Protein AF-A0AAW9H0H1-F1 (afdb_monomer_lite)

Radius of gyration: 16.07 Å; chains: 1; bounding box: 49×28×49 Å

pLDDT: mean 95.08, std 6.61, range [63.38, 98.81]

Sequence (105 aa):
MKYAHTHSTKADSTASGTDSSAMGPAASAYGDSAVALGNGAVAGDANDPAVANAVALGKAATASGDNSLALGAGAAAAQAGAVALGSGSSTAAAVATTGGTLNGS

Foldseek 3Di:
DVPDDEDDPAADEAQCADCEEAEYHCFYAQEHPEYTYEHNGAFEDVVDNQAHCGYADYANFYGHARVEYAHAHCFENNHHVYYQHYHVGYDDDDDDDPDDDDPND

Structure (mmCIF, N/CA/C/O backbone):
data_AF-A0AAW9H0H1-F1
#
_entry.id   AF-A0AAW9H0H1-F1
#
loop_
_atom_site.group_PDB
_atom_site.id
_atom_site.type_symbol
_atom_site.label_atom_id
_atom_site.label_alt_id
_atom_site.label_comp_id
_atom_site.label_asym_id
_atom_site.label_entity_id
_atom_site.label_seq_id
_atom_site.pdbx_PDB_ins_code
_atom_site.Cartn_x
_atom_site.Cartn_y
_atom_site.Cartn_z
_atom_site.occupancy
_atom_site.B_iso_or_equiv
_atom_site.auth_seq_id
_atom_site.auth_comp_id
_atom_site.auth_asym_id
_atom_site.auth_atom_id
_atom_site.pdbx_PDB_model_num
ATOM 1 N N . MET A 1 1 ? 14.826 9.686 -18.731 1.00 74.31 1 MET A N 1
ATOM 2 C CA . MET A 1 1 ? 13.757 10.309 -17.915 1.00 74.31 1 MET A CA 1
ATOM 3 C C . MET A 1 1 ? 14.356 11.469 -17.127 1.00 74.31 1 MET A C 1
ATOM 5 O O . MET A 1 1 ? 15.508 11.330 -16.758 1.00 74.31 1 MET A O 1
ATOM 9 N N . LYS A 1 2 ? 13.656 12.596 -16.919 1.00 91.81 2 LYS A N 1
ATOM 10 C CA . LYS A 1 2 ? 14.138 13.737 -16.094 1.00 91.81 2 LYS A CA 1
ATOM 11 C C . LYS A 1 2 ? 13.460 13.813 -14.717 1.00 91.81 2 LYS A C 1
ATOM 13 O O . LYS A 1 2 ? 14.019 14.379 -13.787 1.00 91.81 2 LYS A O 1
ATOM 18 N N . TYR A 1 3 ? 12.245 13.275 -14.612 1.00 91.12 3 TYR A N 1
ATOM 19 C CA . TYR A 1 3 ? 11.359 13.485 -13.460 1.00 91.12 3 TYR A CA 1
ATOM 20 C C . TYR A 1 3 ? 11.002 12.198 -12.703 1.00 91.12 3 TYR A C 1
ATOM 22 O O . TYR A 1 3 ? 10.443 12.274 -11.618 1.00 91.12 3 TYR A O 1
ATOM 30 N N . ALA A 1 4 ? 11.343 11.027 -13.245 1.00 91.19 4 ALA A N 1
ATOM 31 C CA . ALA A 1 4 ? 11.106 9.732 -12.614 1.00 91.19 4 ALA A CA 1
ATOM 32 C C . ALA A 1 4 ? 12.357 8.866 -12.774 1.00 91.19 4 ALA A C 1
ATOM 34 O O . ALA A 1 4 ? 12.737 8.506 -13.891 1.00 91.19 4 ALA A O 1
ATOM 35 N N . HIS A 1 5 ? 13.012 8.578 -11.653 1.00 91.44 5 HIS A N 1
ATOM 36 C CA . HIS A 1 5 ? 14.204 7.747 -11.586 1.00 91.44 5 HIS A CA 1
ATOM 37 C C . HIS A 1 5 ? 14.042 6.736 -10.456 1.00 91.44 5 HIS A C 1
ATOM 39 O O . HIS A 1 5 ? 13.781 7.108 -9.315 1.00 91.44 5 HIS A O 1
ATOM 45 N N . THR A 1 6 ? 14.262 5.466 -10.765 1.00 90.38 6 THR A N 1
ATOM 46 C CA . THR A 1 6 ? 14.416 4.390 -9.786 1.00 90.38 6 THR A CA 1
ATOM 47 C C . THR A 1 6 ? 15.786 3.768 -10.008 1.00 90.38 6 THR A C 1
ATOM 49 O O . THR A 1 6 ? 16.080 3.294 -11.102 1.00 90.38 6 THR A O 1
ATOM 52 N N . HIS A 1 7 ? 16.650 3.803 -8.994 1.00 92.06 7 HIS A N 1
ATOM 53 C CA . HIS A 1 7 ? 17.997 3.243 -9.079 1.00 92.06 7 HIS A CA 1
ATOM 54 C C . HIS A 1 7 ? 18.106 2.013 -8.179 1.00 92.06 7 HIS A C 1
ATOM 56 O O . HIS A 1 7 ? 18.048 2.124 -6.953 1.00 92.06 7 HIS A O 1
ATOM 62 N N . SER A 1 8 ? 18.238 0.831 -8.778 1.00 94.25 8 SER A N 1
ATOM 63 C CA . SER A 1 8 ? 18.481 -0.405 -8.041 1.00 94.25 8 SER A CA 1
ATOM 64 C C . SER A 1 8 ? 19.072 -1.493 -8.928 1.00 94.25 8 SER A C 1
ATOM 66 O O . SER A 1 8 ? 18.954 -1.444 -10.147 1.00 94.25 8 SER A O 1
ATOM 68 N N . THR A 1 9 ? 19.671 -2.488 -8.283 1.00 94.94 9 THR A N 1
ATOM 69 C CA . THR A 1 9 ? 20.153 -3.743 -8.877 1.00 94.94 9 THR A CA 1
ATOM 70 C C . THR A 1 9 ? 19.438 -4.971 -8.298 1.00 94.94 9 THR A C 1
ATOM 72 O O . THR A 1 9 ? 19.813 -6.102 -8.594 1.00 94.94 9 THR A O 1
ATOM 75 N N . LYS A 1 10 ? 18.447 -4.762 -7.417 1.00 95.88 10 LYS A N 1
ATOM 76 C CA . LYS A 1 10 ? 17.632 -5.826 -6.807 1.00 95.88 10 LYS A CA 1
ATOM 77 C C . LYS A 1 10 ? 16.538 -6.298 -7.779 1.00 95.88 10 LYS A C 1
ATOM 79 O O . LYS A 1 10 ? 16.433 -5.784 -8.887 1.00 95.88 10 LYS A O 1
ATOM 84 N N . 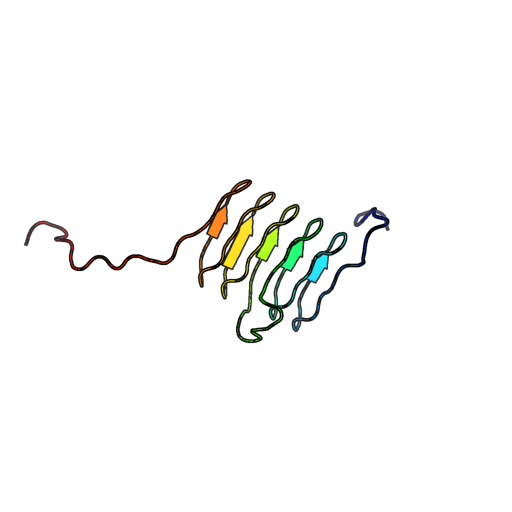ALA A 1 11 ? 15.723 -7.260 -7.336 1.00 96.31 11 ALA A N 1
ATOM 85 C CA . ALA A 1 11 ? 14.542 -7.718 -8.067 1.00 96.31 11 ALA A CA 1
ATOM 86 C C . ALA A 1 11 ? 13.625 -6.554 -8.485 1.00 96.31 11 ALA A C 1
ATOM 88 O O . ALA A 1 11 ? 13.553 -5.530 -7.792 1.00 96.31 11 ALA A O 1
ATOM 89 N N . ASP A 1 12 ? 12.938 -6.741 -9.610 1.00 96.75 12 ASP A N 1
ATOM 90 C CA . ASP A 1 12 ? 12.023 -5.755 -10.185 1.00 96.75 12 ASP A CA 1
ATOM 91 C C . ASP A 1 12 ? 10.772 -5.549 -9.312 1.00 96.75 12 ASP A C 1
ATOM 93 O O . ASP A 1 12 ? 10.531 -6.304 -8.362 1.00 96.75 12 ASP A O 1
ATOM 97 N N . SER A 1 13 ? 9.990 -4.508 -9.595 1.00 97.69 13 SER A N 1
ATOM 98 C CA . SER A 1 13 ? 8.668 -4.347 -8.990 1.00 97.69 13 SER A CA 1
ATOM 99 C C . SER A 1 13 ? 7.624 -5.235 -9.674 1.00 97.69 13 SER A C 1
ATOM 101 O O . SER A 1 13 ? 7.770 -5.639 -10.823 1.00 97.69 13 SER A O 1
ATOM 103 N N . THR A 1 14 ? 6.552 -5.562 -8.953 1.00 98.38 14 THR A N 1
ATOM 104 C CA . THR A 1 14 ? 5.410 -6.332 -9.461 1.00 98.38 14 THR A CA 1
ATOM 105 C C . THR A 1 14 ? 4.125 -5.552 -9.218 1.00 98.38 14 THR A C 1
ATOM 107 O O . THR A 1 14 ? 3.747 -5.330 -8.073 1.00 98.38 14 THR A O 1
ATOM 110 N N . ALA A 1 15 ? 3.447 -5.138 -10.285 1.00 98.25 15 ALA A N 1
ATOM 111 C CA . ALA A 1 15 ? 2.109 -4.548 -10.241 1.00 98.25 15 ALA A CA 1
ATOM 112 C C . ALA A 1 15 ? 1.136 -5.550 -10.878 1.00 98.25 15 ALA A C 1
ATOM 114 O O . ALA A 1 15 ? 1.018 -5.601 -12.100 1.00 98.25 15 ALA A O 1
ATOM 115 N N . SER A 1 16 ? 0.548 -6.426 -10.059 1.00 97.88 16 SER A N 1
ATOM 116 C CA . SER A 1 16 ? -0.297 -7.534 -10.531 1.00 97.88 16 SER A CA 1
ATOM 117 C C . SER A 1 16 ? -1.791 -7.258 -10.385 1.00 97.88 16 SER A C 1
ATOM 119 O O . SER A 1 16 ? -2.576 -7.917 -11.062 1.00 97.88 16 SER A O 1
ATOM 121 N N . GLY A 1 17 ? -2.183 -6.327 -9.512 1.00 97.88 17 GLY A N 1
ATOM 122 C CA . GLY A 1 17 ? -3.576 -5.904 -9.395 1.00 97.88 17 GLY A CA 1
ATOM 123 C C . GLY A 1 17 ? -4.012 -5.062 -10.594 1.00 97.88 17 GLY A C 1
ATOM 124 O O . GLY A 1 17 ? -3.191 -4.376 -11.218 1.00 97.88 17 GLY A O 1
ATOM 125 N N . THR A 1 18 ? -5.303 -5.079 -10.905 1.00 97.94 18 THR A N 1
ATOM 126 C CA . THR A 1 18 ? -5.891 -4.237 -11.956 1.00 97.94 18 THR A CA 1
ATOM 127 C C . THR A 1 18 ? -5.669 -2.767 -11.607 1.00 97.94 18 THR A C 1
ATOM 129 O O . THR A 1 18 ? -5.876 -2.377 -10.462 1.00 97.94 18 THR A O 1
ATOM 132 N N . ASP A 1 19 ? -5.207 -1.950 -12.557 1.00 98.00 19 ASP A N 1
ATOM 133 C CA . ASP A 1 19 ? -4.905 -0.519 -12.349 1.00 98.00 19 ASP A CA 1
ATOM 134 C C . ASP A 1 19 ? -3.922 -0.219 -11.193 1.00 98.00 19 ASP A C 1
ATOM 136 O O . ASP A 1 19 ? -3.878 0.888 -10.652 1.00 98.00 19 ASP A O 1
ATOM 140 N N . SER A 1 20 ? -3.105 -1.202 -10.804 1.00 98.38 20 SER A N 1
ATOM 141 C CA . SER A 1 20 ? -2.145 -1.065 -9.707 1.00 98.38 20 SER A CA 1
ATOM 142 C C . SER A 1 20 ? -0.840 -0.376 -10.130 1.00 98.38 20 SER A C 1
ATOM 144 O O . SER A 1 20 ? -0.493 -0.270 -11.307 1.00 98.38 20 SER A O 1
ATOM 146 N N . SER A 1 21 ? -0.083 0.116 -9.149 1.00 98.50 21 SER A N 1
ATOM 147 C CA . SER A 1 21 ? 1.210 0.774 -9.357 1.00 98.50 21 SER A CA 1
ATOM 148 C C . SER A 1 21 ? 2.252 0.269 -8.365 1.00 98.50 21 SER A C 1
ATOM 150 O O . SER A 1 21 ? 2.087 0.420 -7.157 1.00 98.50 21 SER A O 1
ATOM 152 N N . ALA A 1 22 ? 3.370 -0.262 -8.866 1.00 98.31 22 ALA A N 1
ATOM 153 C CA . ALA A 1 22 ? 4.498 -0.699 -8.046 1.00 98.31 22 ALA A CA 1
ATOM 154 C C . ALA A 1 22 ? 5.800 -0.016 -8.486 1.00 98.31 22 ALA A C 1
ATOM 156 O O . ALA A 1 22 ? 6.273 -0.205 -9.608 1.00 98.31 22 ALA A O 1
ATOM 157 N N . MET A 1 23 ? 6.401 0.771 -7.594 1.00 97.69 23 MET A N 1
ATOM 158 C CA . MET A 1 23 ? 7.602 1.563 -7.860 1.00 97.69 23 MET A CA 1
ATOM 159 C C . MET A 1 23 ? 8.691 1.307 -6.814 1.00 97.69 23 MET A C 1
ATOM 161 O O . MET A 1 23 ? 8.514 1.535 -5.617 1.00 97.69 23 MET A O 1
ATOM 165 N N . GLY A 1 24 ? 9.871 0.912 -7.286 1.00 96.94 24 GLY A N 1
ATOM 166 C CA . GLY A 1 24 ? 11.036 0.624 -6.454 1.00 96.94 24 GLY A CA 1
ATOM 167 C C . GLY A 1 24 ? 11.359 -0.872 -6.384 1.00 96.94 24 GLY A C 1
ATOM 168 O O . GLY A 1 24 ? 10.520 -1.714 -6.680 1.00 96.94 24 GLY A O 1
ATOM 169 N N . PRO A 1 25 ? 12.594 -1.223 -6.001 1.00 97.62 25 PRO A N 1
ATOM 170 C CA . PRO A 1 25 ? 13.060 -2.605 -6.059 1.00 97.62 25 PRO A CA 1
ATOM 171 C C . PRO A 1 25 ? 12.243 -3.533 -5.162 1.00 97.62 25 PRO A C 1
ATOM 173 O O . PRO A 1 25 ? 12.112 -3.250 -3.966 1.00 97.62 25 PRO A O 1
ATOM 176 N N . ALA A 1 26 ? 11.774 -4.653 -5.711 1.00 97.56 26 ALA A N 1
ATOM 177 C CA . ALA A 1 26 ? 10.924 -5.639 -5.044 1.00 97.56 26 ALA A CA 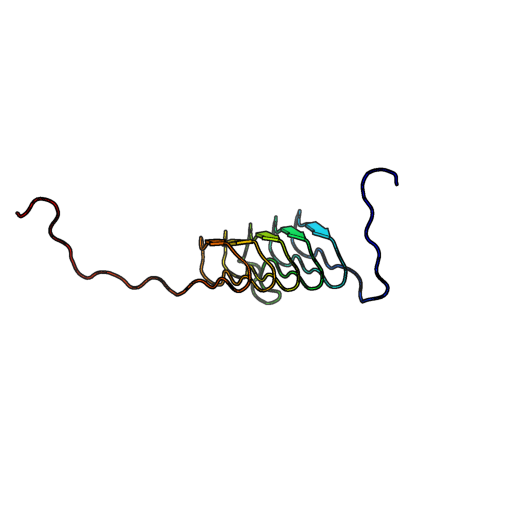1
ATOM 178 C C . ALA A 1 26 ? 9.604 -5.075 -4.473 1.00 97.56 26 ALA A C 1
ATOM 180 O O . ALA A 1 26 ? 9.007 -5.692 -3.592 1.00 97.56 26 ALA A O 1
ATOM 181 N N . ALA A 1 27 ? 9.160 -3.891 -4.913 1.00 98.56 27 ALA A N 1
ATOM 182 C CA . ALA A 1 27 ? 7.840 -3.376 -4.549 1.00 98.56 27 ALA A CA 1
ATOM 183 C C . ALA A 1 27 ? 6.750 -4.256 -5.176 1.00 98.56 27 ALA A C 1
ATOM 185 O O . ALA A 1 27 ? 6.885 -4.652 -6.330 1.00 98.56 27 ALA A O 1
ATOM 186 N N . SER A 1 28 ? 5.679 -4.542 -4.444 1.00 98.69 28 SER A N 1
ATOM 187 C CA . SER A 1 28 ? 4.595 -5.421 -4.882 1.00 98.69 28 SER A CA 1
ATOM 188 C C . SER A 1 28 ? 3.237 -4.766 -4.641 1.00 98.69 28 SER A C 1
ATOM 190 O O . SER A 1 28 ? 2.874 -4.511 -3.497 1.00 98.69 28 SER A O 1
ATOM 192 N N . ALA A 1 29 ? 2.489 -4.497 -5.707 1.00 98.62 29 ALA A N 1
ATOM 193 C CA . ALA A 1 29 ? 1.100 -4.060 -5.657 1.00 98.62 29 ALA A CA 1
ATOM 194 C C . ALA A 1 29 ? 0.213 -5.213 -6.155 1.00 98.62 29 ALA A C 1
ATOM 196 O O . ALA A 1 29 ? 0.104 -5.456 -7.359 1.00 98.62 29 ALA A O 1
ATOM 197 N N . TYR A 1 30 ? -0.337 -5.977 -5.212 1.00 98.44 30 TYR A N 1
ATOM 198 C CA . TYR A 1 30 ? -1.153 -7.164 -5.469 1.00 98.44 30 TYR A CA 1
ATOM 199 C C . TYR A 1 30 ? -2.642 -6.843 -5.583 1.00 98.44 30 TYR A C 1
ATOM 201 O O . TYR A 1 30 ? -3.327 -7.472 -6.381 1.00 98.44 30 TYR A O 1
ATOM 209 N N . GLY A 1 31 ? -3.126 -5.868 -4.812 1.00 97.88 31 GLY A N 1
ATOM 210 C CA . GLY A 1 31 ? -4.537 -5.491 -4.813 1.00 97.88 31 GLY A CA 1
ATOM 211 C C . GLY A 1 31 ? -4.940 -4.653 -6.025 1.00 97.88 31 GLY A C 1
ATOM 212 O O . GLY A 1 31 ? -4.125 -3.905 -6.577 1.00 97.88 31 GLY A O 1
ATOM 213 N N . ASP A 1 32 ? -6.212 -4.725 -6.412 1.00 98.19 32 ASP A N 1
ATOM 214 C CA . ASP A 1 32 ? -6.772 -3.828 -7.426 1.00 98.19 32 ASP A CA 1
ATOM 215 C C . ASP A 1 32 ? -6.659 -2.366 -6.964 1.00 98.19 32 ASP A C 1
ATOM 217 O O . ASP A 1 32 ? -6.892 -2.041 -5.797 1.00 98.19 32 ASP A O 1
ATOM 221 N N . SER A 1 33 ? -6.257 -1.473 -7.872 1.00 98.38 33 SER A N 1
ATOM 222 C CA . SER A 1 33 ? -5.955 -0.058 -7.604 1.00 98.38 33 SER A CA 1
ATOM 223 C C . SER A 1 33 ? -4.921 0.176 -6.486 1.00 98.38 33 SER A C 1
ATOM 225 O O . SER A 1 33 ? -4.834 1.273 -5.931 1.00 98.38 33 SER A O 1
ATOM 227 N N . ALA A 1 34 ? -4.124 -0.838 -6.129 1.00 98.50 34 ALA A N 1
ATOM 228 C CA . ALA A 1 34 ? -3.137 -0.720 -5.064 1.00 98.50 34 ALA A CA 1
ATOM 229 C C . ALA A 1 34 ? -1.904 0.089 -5.492 1.00 98.50 34 ALA A C 1
ATOM 231 O O . ALA A 1 34 ? -1.485 0.077 -6.653 1.00 98.50 34 ALA A O 1
ATOM 232 N N . VAL A 1 35 ? -1.266 0.748 -4.524 1.00 98.81 35 VAL A N 1
ATOM 233 C CA . VAL A 1 35 ? -0.052 1.546 -4.739 1.00 98.81 35 VAL A CA 1
ATOM 234 C C . VAL A 1 35 ? 1.046 1.094 -3.785 1.00 98.81 35 VAL A C 1
ATOM 236 O O . VAL A 1 35 ? 0.953 1.314 -2.582 1.00 98.81 35 VAL A O 1
ATOM 239 N N . ALA A 1 36 ? 2.122 0.520 -4.320 1.00 98.69 36 ALA A N 1
ATOM 240 C CA . ALA A 1 36 ? 3.321 0.154 -3.572 1.00 98.69 36 ALA A CA 1
ATOM 241 C C . ALA A 1 36 ? 4.517 1.002 -4.027 1.00 98.69 36 ALA A C 1
ATOM 243 O O . ALA A 1 36 ? 4.997 0.870 -5.151 1.00 98.69 36 ALA A O 1
ATOM 244 N N . LEU A 1 37 ? 5.037 1.863 -3.152 1.00 98.38 37 LEU A N 1
ATOM 245 C CA . LEU A 1 37 ? 6.184 2.725 -3.446 1.00 98.38 37 LEU A CA 1
ATOM 246 C C . LEU A 1 37 ? 7.266 2.580 -2.366 1.00 98.38 37 LEU A C 1
ATOM 248 O O . LEU A 1 37 ? 7.107 3.020 -1.229 1.00 98.38 37 LEU A O 1
ATOM 252 N N . GLY A 1 38 ? 8.405 1.993 -2.738 1.00 97.94 38 GLY A N 1
ATOM 253 C CA . GLY A 1 38 ? 9.560 1.802 -1.856 1.00 97.94 38 GLY A CA 1
ATOM 254 C C . GLY A 1 38 ? 10.204 0.422 -1.987 1.00 97.94 38 GLY A C 1
ATOM 255 O O . GLY A 1 38 ? 9.609 -0.516 -2.505 1.00 97.94 38 GLY A O 1
ATOM 256 N N . ASN A 1 39 ? 11.446 0.274 -1.507 1.00 98.12 39 ASN A N 1
ATOM 257 C CA . ASN A 1 39 ? 12.129 -1.022 -1.564 1.00 98.12 39 ASN A CA 1
ATOM 258 C C . ASN A 1 39 ? 11.390 -2.065 -0.710 1.00 98.12 39 ASN A C 1
ATOM 260 O O . ASN A 1 39 ? 11.374 -1.941 0.517 1.00 98.12 39 ASN A O 1
ATOM 264 N N . GLY A 1 40 ? 10.826 -3.087 -1.358 1.00 98.19 40 GLY A N 1
ATOM 265 C CA . GLY A 1 40 ? 10.056 -4.142 -0.700 1.00 98.19 40 GLY A CA 1
ATOM 266 C C . GLY A 1 40 ? 8.716 -3.680 -0.122 1.00 98.19 40 GLY A C 1
ATOM 267 O O . GLY A 1 40 ? 8.242 -4.310 0.815 1.00 98.19 40 GLY A O 1
ATOM 268 N N . ALA A 1 41 ? 8.153 -2.558 -0.586 1.00 98.69 41 ALA A N 1
ATOM 269 C CA . ALA A 1 41 ? 6.803 -2.152 -0.190 1.00 98.69 41 ALA A CA 1
ATOM 270 C C . ALA A 1 41 ? 5.772 -3.169 -0.709 1.00 98.69 41 ALA A C 1
ATOM 272 O O . ALA A 1 41 ? 5.909 -3.630 -1.839 1.00 98.69 41 ALA A O 1
ATOM 273 N N . VAL A 1 42 ? 4.752 -3.494 0.081 1.00 98.75 42 VAL A N 1
ATOM 274 C CA . VAL A 1 42 ? 3.693 -4.449 -0.272 1.00 98.75 42 VAL A CA 1
ATOM 275 C C . VAL A 1 42 ? 2.334 -3.794 -0.062 1.00 98.75 42 VAL A C 1
ATOM 277 O O . VAL A 1 42 ? 2.003 -3.412 1.057 1.00 98.75 42 VAL A O 1
ATOM 280 N N . ALA A 1 43 ? 1.555 -3.659 -1.129 1.00 98.69 43 ALA A N 1
ATOM 281 C CA . ALA A 1 43 ? 0.187 -3.158 -1.099 1.00 98.69 43 ALA A CA 1
ATOM 282 C C . ALA A 1 43 ? -0.763 -4.229 -1.652 1.00 98.69 43 ALA A C 1
ATOM 284 O O . ALA A 1 43 ? -0.664 -4.608 -2.818 1.00 98.69 43 ALA A O 1
ATOM 285 N N . GLY A 1 44 ? -1.668 -4.724 -0.818 1.00 98.12 44 GLY A N 1
ATOM 286 C CA . GLY A 1 44 ? -2.517 -5.880 -1.083 1.00 98.12 44 GLY A CA 1
ATOM 287 C C . GLY A 1 44 ? -1.982 -7.177 -0.473 1.00 98.12 44 GLY A C 1
ATOM 288 O O . GLY A 1 44 ? -0.947 -7.192 0.198 1.00 98.12 44 GLY A O 1
ATOM 289 N N . ASP A 1 45 ? -2.682 -8.273 -0.745 1.00 97.12 45 ASP A N 1
ATOM 290 C CA . ASP A 1 45 ? -2.274 -9.637 -0.405 1.00 97.12 45 ASP A CA 1
ATOM 291 C C . ASP A 1 45 ? -2.218 -10.466 -1.694 1.00 97.12 45 ASP A C 1
ATOM 293 O O . ASP A 1 45 ? -3.158 -10.472 -2.483 1.00 97.12 45 ASP A O 1
ATOM 297 N N . ALA A 1 46 ? -1.106 -11.166 -1.929 1.00 95.75 46 ALA A N 1
ATOM 298 C CA . ALA A 1 46 ? -0.923 -11.991 -3.124 1.00 95.75 46 ALA A CA 1
ATOM 299 C C . ALA A 1 46 ? -1.895 -13.183 -3.196 1.00 95.75 46 ALA A C 1
ATOM 301 O O . ALA A 1 46 ? -2.066 -13.771 -4.262 1.00 95.75 46 ALA A O 1
ATOM 302 N N . ASN A 1 47 ? -2.490 -13.563 -2.063 1.00 96.38 47 ASN A N 1
ATOM 303 C CA . ASN A 1 47 ? -3.388 -14.707 -1.946 1.00 96.38 47 ASN A CA 1
ATOM 304 C C . ASN A 1 47 ? -4.857 -14.299 -1.809 1.00 96.38 47 ASN A C 1
ATOM 306 O O . ASN A 1 47 ? -5.720 -15.175 -1.860 1.00 96.38 47 ASN A O 1
ATOM 310 N N . ASP A 1 48 ? -5.142 -13.007 -1.629 1.00 95.81 48 ASP A N 1
ATOM 311 C CA . ASP A 1 48 ? -6.501 -12.502 -1.467 1.00 95.81 48 ASP A CA 1
ATOM 312 C C . ASP A 1 48 ? -6.809 -11.408 -2.505 1.00 95.81 48 ASP A C 1
ATOM 314 O O . ASP A 1 48 ? -6.474 -10.237 -2.299 1.00 95.81 48 ASP A O 1
ATOM 318 N N . PRO A 1 49 ? -7.469 -11.765 -3.623 1.00 90.19 49 PRO A N 1
ATOM 319 C CA . PRO A 1 49 ? -7.849 -10.802 -4.649 1.00 90.19 49 PRO A CA 1
ATOM 320 C C . PRO A 1 49 ? -8.944 -9.830 -4.184 1.00 90.19 49 PRO A C 1
ATOM 322 O O . PRO A 1 49 ? -9.228 -8.873 -4.895 1.00 90.19 49 PRO A O 1
ATOM 325 N N . ALA A 1 50 ? -9.580 -10.058 -3.026 1.00 94.19 50 ALA A N 1
ATOM 326 C CA . ALA A 1 50 ? -10.575 -9.137 -2.484 1.00 94.19 50 ALA A CA 1
ATOM 327 C C . ALA A 1 50 ? -9.946 -7.890 -1.844 1.00 94.19 50 ALA A C 1
ATOM 329 O O . ALA A 1 50 ? -10.656 -6.917 -1.602 1.00 94.19 50 ALA A O 1
ATOM 330 N N . VAL A 1 51 ? -8.637 -7.899 -1.568 1.00 96.88 51 VAL A N 1
ATOM 331 C CA . VAL A 1 51 ? -7.938 -6.734 -1.022 1.00 96.88 51 VAL A CA 1
ATOM 332 C C . VAL A 1 51 ? -7.718 -5.713 -2.134 1.00 96.88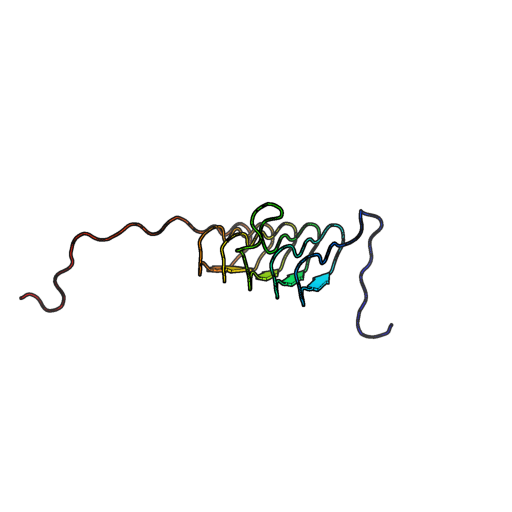 51 VAL A C 1
ATOM 334 O O . VAL A 1 51 ? -6.863 -5.902 -2.998 1.00 96.88 51 VAL A O 1
ATOM 337 N N . ALA A 1 52 ? -8.443 -4.600 -2.088 1.00 97.56 52 ALA A N 1
ATOM 338 C CA . ALA A 1 52 ? -8.325 -3.508 -3.044 1.00 97.56 52 ALA A CA 1
ATOM 339 C C . ALA A 1 52 ? -7.883 -2.208 -2.357 1.00 97.56 52 ALA A C 1
ATOM 341 O O . ALA A 1 52 ? -7.872 -2.081 -1.131 1.00 97.56 52 ALA A O 1
ATOM 342 N N . ASN A 1 53 ? -7.494 -1.213 -3.158 1.00 98.38 53 ASN A N 1
ATOM 343 C CA . ASN A 1 53 ? -7.230 0.166 -2.727 1.00 98.38 53 ASN A CA 1
ATOM 344 C C . ASN A 1 53 ? -6.166 0.313 -1.619 1.00 98.38 53 ASN A C 1
ATOM 346 O O . ASN A 1 53 ? -6.127 1.329 -0.921 1.00 98.38 53 ASN A O 1
ATOM 350 N N . ALA A 1 54 ? -5.310 -0.692 -1.429 1.00 98.62 54 ALA A N 1
ATOM 351 C CA . ALA A 1 54 ? -4.254 -0.655 -0.430 1.00 98.62 54 ALA A CA 1
ATOM 352 C C . ALA A 1 54 ? -3.110 0.264 -0.882 1.00 98.62 54 ALA A C 1
ATOM 354 O O . ALA A 1 54 ? -2.682 0.235 -2.038 1.00 98.62 54 ALA A O 1
ATOM 355 N N . VAL A 1 55 ? -2.566 1.061 0.035 1.00 98.81 55 VAL A N 1
ATOM 356 C CA . VAL A 1 55 ? -1.469 1.993 -0.254 1.00 98.81 55 VAL A CA 1
ATOM 357 C C . VAL A 1 55 ? -0.317 1.761 0.715 1.00 98.81 55 VAL A C 1
ATOM 359 O O . VAL A 1 55 ? -0.446 2.009 1.909 1.00 98.81 55 VAL A O 1
ATOM 362 N N . ALA A 1 56 ? 0.835 1.336 0.203 1.00 98.81 56 ALA A N 1
ATOM 363 C CA . ALA A 1 56 ? 2.067 1.156 0.961 1.00 98.81 56 ALA A CA 1
ATOM 364 C C . ALA A 1 56 ? 3.171 2.087 0.447 1.00 98.81 56 ALA A C 1
ATOM 366 O O . ALA A 1 56 ? 3.656 1.948 -0.677 1.00 98.81 56 ALA A O 1
ATOM 367 N N . LEU A 1 57 ? 3.611 3.022 1.288 1.00 98.62 57 LEU A N 1
ATOM 368 C CA . LEU A 1 57 ? 4.647 4.000 0.968 1.00 98.62 57 LEU A CA 1
ATOM 369 C C . LEU A 1 57 ? 5.782 3.949 1.997 1.00 98.62 57 LEU A C 1
ATOM 371 O O . LEU A 1 57 ? 5.651 4.418 3.126 1.00 98.62 57 LEU A O 1
ATOM 375 N N . GLY A 1 58 ? 6.929 3.408 1.588 1.00 98.38 58 GLY A N 1
ATOM 376 C CA . GLY A 1 58 ? 8.140 3.311 2.400 1.00 98.38 58 GLY A CA 1
ATOM 377 C C . GLY A 1 58 ? 8.885 1.990 2.211 1.00 98.38 58 GLY A C 1
ATOM 378 O O . GLY A 1 58 ? 8.353 1.011 1.694 1.00 98.38 58 GLY A O 1
ATOM 379 N N . LYS A 1 59 ? 10.150 1.935 2.649 1.00 98.38 59 LYS A N 1
ATOM 380 C CA . LYS A 1 59 ? 10.927 0.683 2.652 1.00 98.38 59 LYS A CA 1
ATOM 381 C C . LYS A 1 59 ? 10.221 -0.354 3.527 1.00 98.38 59 LYS A C 1
ATOM 383 O O . LYS A 1 59 ? 10.087 -0.116 4.725 1.00 98.38 59 LYS A O 1
ATOM 388 N N . ALA A 1 60 ? 9.865 -1.505 2.963 1.00 98.38 60 ALA A N 1
ATOM 389 C CA . ALA A 1 60 ? 9.161 -2.584 3.661 1.00 98.38 60 ALA A CA 1
ATOM 390 C C . ALA A 1 60 ? 7.824 -2.165 4.315 1.00 98.38 60 ALA A C 1
ATOM 392 O O . ALA A 1 60 ? 7.401 -2.786 5.286 1.00 98.38 60 ALA A O 1
ATOM 393 N N . ALA A 1 61 ? 7.179 -1.096 3.831 1.00 98.81 61 ALA A N 1
ATOM 394 C CA . ALA A 1 61 ? 5.812 -0.769 4.239 1.00 98.81 61 ALA A CA 1
ATOM 395 C C . ALA A 1 61 ? 4.855 -1.860 3.736 1.00 98.81 61 ALA A C 1
ATOM 397 O O . ALA A 1 61 ? 5.010 -2.315 2.607 1.00 98.81 61 ALA A O 1
ATOM 398 N N . THR A 1 62 ? 3.885 -2.268 4.549 1.00 98.69 62 THR A N 1
ATOM 399 C CA . THR A 1 62 ? 2.922 -3.327 4.228 1.00 98.69 62 THR A CA 1
ATOM 400 C C . THR A 1 62 ? 1.504 -2.840 4.507 1.00 98.69 62 THR A C 1
ATOM 402 O O . THR A 1 62 ? 1.137 -2.629 5.659 1.00 98.69 62 THR A O 1
ATOM 405 N N . ALA A 1 63 ? 0.705 -2.660 3.464 1.00 98.69 63 ALA A N 1
ATOM 406 C CA . ALA A 1 63 ? -0.727 -2.396 3.544 1.00 98.69 63 ALA A CA 1
ATOM 407 C C . ALA A 1 63 ? -1.453 -3.624 2.991 1.00 98.69 63 ALA A C 1
ATOM 409 O O . ALA A 1 63 ? -1.548 -3.773 1.780 1.00 98.69 63 ALA A O 1
ATOM 410 N N . SER A 1 64 ? -1.882 -4.541 3.858 1.00 98.00 64 SER A N 1
ATOM 411 C CA . SER A 1 64 ? -2.505 -5.814 3.457 1.00 98.00 64 SER A CA 1
ATOM 412 C C . SER A 1 64 ? -4.001 -5.879 3.763 1.00 98.00 64 SER A C 1
ATOM 414 O O . SER A 1 64 ? -4.654 -6.840 3.379 1.00 98.00 64 SER A O 1
ATOM 416 N N . GLY A 1 65 ? -4.555 -4.882 4.458 1.00 97.88 65 GLY A N 1
ATOM 417 C CA . GLY A 1 65 ? -6.000 -4.758 4.633 1.00 97.88 65 GLY A CA 1
ATOM 418 C C . GLY A 1 65 ? -6.667 -4.130 3.410 1.00 97.88 65 GLY A C 1
ATOM 419 O O . GLY A 1 65 ? -6.074 -3.270 2.752 1.00 97.88 65 GLY A O 1
ATOM 420 N N . ASP A 1 66 ? -7.915 -4.503 3.135 1.00 97.94 66 ASP A N 1
ATOM 421 C CA . ASP A 1 66 ? -8.732 -3.804 2.138 1.00 97.94 66 ASP A CA 1
ATOM 422 C C . ASP A 1 66 ? -8.844 -2.314 2.492 1.00 97.94 66 ASP A C 1
ATOM 424 O O . ASP A 1 66 ? -9.023 -1.953 3.657 1.00 97.94 66 ASP A O 1
ATOM 428 N N . ASN A 1 67 ? -8.687 -1.432 1.507 1.00 98.06 67 ASN A N 1
ATOM 429 C CA . ASN A 1 67 ? -8.785 0.015 1.691 1.00 98.06 67 ASN A CA 1
ATOM 430 C C . ASN A 1 67 ? -7.814 0.600 2.749 1.00 98.06 67 ASN A C 1
ATOM 432 O O . ASN A 1 67 ? -8.103 1.630 3.367 1.00 98.06 67 ASN A O 1
ATOM 436 N N . SER A 1 68 ? -6.679 -0.069 2.992 1.00 98.44 68 SER A N 1
ATOM 437 C CA . SER A 1 68 ? -5.710 0.287 4.039 1.00 98.44 68 SER A CA 1
ATOM 438 C C . SER A 1 68 ? -4.573 1.202 3.559 1.00 98.44 68 SER A C 1
ATOM 440 O O . SER A 1 68 ? -4.229 1.252 2.379 1.00 98.44 68 SER A O 1
ATOM 442 N N . LEU A 1 69 ? -3.943 1.920 4.496 1.00 98.62 69 LEU A N 1
ATOM 443 C CA . LEU A 1 69 ? -2.807 2.814 4.246 1.00 98.62 69 LEU A CA 1
ATOM 444 C C . LEU A 1 69 ? -1.656 2.521 5.216 1.00 98.62 69 LEU A C 1
ATOM 446 O O . LEU A 1 69 ? -1.799 2.693 6.423 1.00 98.62 69 LEU A O 1
ATOM 450 N N . ALA A 1 70 ? -0.484 2.176 4.689 1.00 98.81 70 ALA A N 1
ATOM 451 C CA . ALA A 1 70 ? 0.769 2.074 5.429 1.00 98.81 70 ALA A CA 1
ATOM 452 C C . ALA A 1 70 ? 1.776 3.106 4.904 1.00 98.81 70 ALA A C 1
ATOM 454 O O . ALA A 1 70 ? 2.304 2.978 3.800 1.00 98.81 70 ALA A O 1
ATOM 455 N N . LEU A 1 71 ? 2.067 4.134 5.701 1.00 98.62 71 LEU A N 1
ATOM 456 C CA . LEU A 1 71 ? 2.974 5.223 5.340 1.00 98.62 71 LEU A CA 1
ATOM 457 C C . LEU A 1 71 ? 4.144 5.295 6.326 1.00 98.62 71 LEU A C 1
ATOM 459 O O . LEU A 1 71 ? 3.998 5.776 7.446 1.00 98.62 71 LEU A O 1
ATOM 463 N N . GLY A 1 72 ? 5.324 4.855 5.895 1.00 98.62 72 GLY A N 1
ATOM 464 C CA . GLY A 1 72 ? 6.553 4.848 6.685 1.00 98.62 72 GLY A CA 1
ATOM 465 C C . GLY A 1 72 ? 7.374 3.577 6.479 1.00 98.62 72 GLY A C 1
ATOM 466 O O . GLY A 1 72 ? 6.859 2.532 6.089 1.00 98.62 72 GLY A O 1
ATOM 467 N N . ALA A 1 73 ? 8.680 3.641 6.749 1.00 98.62 73 ALA A N 1
ATOM 468 C CA . ALA A 1 73 ? 9.528 2.453 6.673 1.00 98.62 73 ALA A CA 1
ATOM 469 C C . ALA A 1 73 ? 9.070 1.400 7.698 1.00 98.62 73 ALA A C 1
ATOM 471 O O . ALA A 1 73 ? 9.045 1.682 8.895 1.00 98.62 73 ALA A O 1
ATOM 472 N N . GLY A 1 74 ? 8.709 0.205 7.228 1.00 98.38 74 GLY A N 1
ATOM 473 C CA . GLY A 1 74 ? 8.190 -0.877 8.067 1.00 98.38 74 GLY A CA 1
ATOM 474 C C . GLY A 1 74 ? 6.802 -0.630 8.669 1.00 98.38 74 GLY A C 1
ATOM 475 O O . GLY A 1 74 ? 6.454 -1.319 9.621 1.00 98.38 74 GLY A O 1
ATOM 476 N N . ALA A 1 75 ? 6.037 0.355 8.184 1.00 98.75 75 ALA A N 1
ATOM 477 C CA . ALA A 1 75 ? 4.651 0.547 8.620 1.00 98.75 75 ALA A CA 1
ATOM 478 C C . ALA A 1 75 ? 3.776 -0.649 8.194 1.00 98.75 75 ALA A C 1
ATOM 480 O O . ALA A 1 75 ? 3.967 -1.164 7.094 1.00 98.75 75 ALA A O 1
ATOM 481 N N . ALA A 1 76 ? 2.819 -1.069 9.027 1.00 98.62 76 ALA A N 1
ATOM 482 C CA . ALA A 1 76 ? 1.984 -2.251 8.812 1.00 98.62 76 ALA A CA 1
ATOM 483 C C . ALA A 1 76 ? 0.484 -1.972 9.058 1.00 98.62 76 ALA A C 1
ATOM 485 O O . ALA A 1 76 ? 0.016 -1.872 10.196 1.00 98.62 76 ALA A O 1
ATOM 486 N N . ALA A 1 77 ? -0.293 -1.875 7.980 1.00 98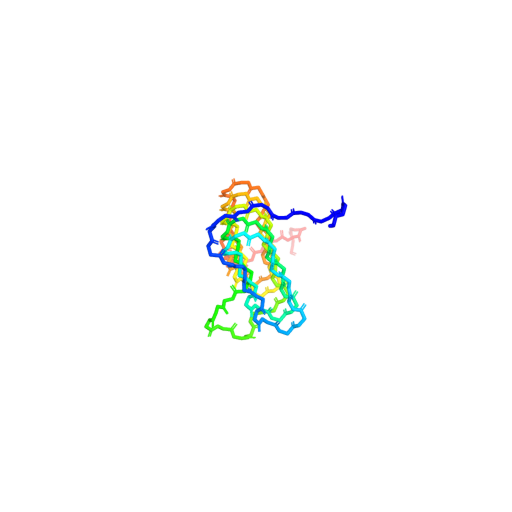.50 77 ALA A N 1
ATOM 487 C CA . ALA A 1 77 ? -1.747 -1.732 8.009 1.00 98.50 77 ALA A CA 1
ATOM 488 C C . ALA A 1 77 ? -2.412 -3.037 7.544 1.00 98.50 77 ALA A C 1
ATOM 490 O O . ALA A 1 77 ? -2.587 -3.260 6.350 1.00 98.50 77 ALA A O 1
ATOM 491 N N . ALA A 1 78 ? -2.733 -3.926 8.489 1.00 97.38 78 ALA A N 1
ATOM 492 C CA . ALA A 1 78 ? -3.217 -5.276 8.177 1.00 97.38 78 ALA A CA 1
ATOM 493 C C . ALA A 1 78 ? -4.744 -5.427 8.240 1.00 97.38 78 ALA A C 1
ATOM 495 O O . ALA A 1 78 ? -5.273 -6.464 7.858 1.00 97.38 78 ALA A O 1
ATOM 496 N N . GLN A 1 79 ? -5.450 -4.421 8.758 1.00 97.12 79 GLN A N 1
ATOM 497 C CA . GLN A 1 79 ? -6.901 -4.462 8.938 1.00 97.12 79 GLN A CA 1
ATOM 498 C C . GLN A 1 79 ? -7.601 -3.626 7.867 1.00 97.12 79 GLN A C 1
ATOM 500 O O . GLN A 1 79 ? -7.054 -2.622 7.403 1.00 97.12 79 GLN A O 1
ATOM 505 N N . ALA A 1 80 ? -8.817 -4.028 7.496 1.00 96.38 80 ALA A N 1
ATOM 506 C CA . ALA A 1 80 ? -9.622 -3.281 6.537 1.00 96.38 80 ALA A CA 1
ATOM 507 C C . ALA A 1 80 ? -9.862 -1.839 7.026 1.00 96.38 80 ALA A C 1
ATOM 509 O O . ALA A 1 80 ? -10.195 -1.616 8.192 1.00 96.38 80 ALA A O 1
ATOM 510 N N . GLY A 1 81 ? -9.642 -0.858 6.148 1.00 96.81 81 GLY A N 1
ATOM 511 C CA . GLY A 1 81 ? -9.763 0.574 6.437 1.00 96.81 81 GLY A CA 1
ATOM 512 C C . GLY A 1 81 ? -8.718 1.141 7.405 1.00 96.81 81 GLY A C 1
ATOM 513 O O . GLY A 1 81 ? -8.852 2.282 7.850 1.00 96.81 81 GLY A O 1
ATOM 514 N N . ALA A 1 82 ? -7.690 0.373 7.777 1.00 97.75 82 ALA A N 1
ATOM 515 C CA . ALA A 1 82 ? -6.718 0.809 8.770 1.00 97.75 82 ALA A CA 1
ATOM 516 C C . ALA A 1 82 ? -5.650 1.747 8.197 1.00 97.75 82 ALA A C 1
ATOM 518 O O . ALA A 1 82 ? -5.238 1.629 7.044 1.00 97.75 82 ALA A O 1
ATOM 519 N N . VAL A 1 83 ? -5.150 2.646 9.049 1.00 98.38 83 VAL A N 1
ATOM 520 C CA . VAL A 1 83 ? -4.091 3.602 8.711 1.00 98.38 83 VAL A CA 1
ATOM 521 C C . VAL A 1 83 ? -2.927 3.449 9.688 1.00 98.38 83 VAL A C 1
ATOM 523 O O . VAL A 1 83 ? -3.027 3.829 10.852 1.00 98.38 83 VAL A O 1
ATOM 526 N N . ALA A 1 84 ? -1.805 2.915 9.209 1.00 98.50 84 ALA A N 1
ATOM 527 C CA . ALA A 1 84 ? -0.531 2.885 9.917 1.00 98.50 84 ALA A CA 1
ATOM 528 C C . ALA A 1 84 ? 0.353 4.035 9.413 1.00 98.50 84 ALA A C 1
ATOM 530 O O . ALA A 1 84 ? 0.930 3.964 8.327 1.00 98.50 84 ALA A O 1
ATOM 531 N N . LEU A 1 85 ? 0.456 5.107 10.200 1.00 98.00 85 LEU A N 1
ATOM 532 C CA . LEU A 1 85 ? 1.233 6.300 9.858 1.00 98.00 85 LEU A CA 1
ATOM 533 C C . LEU A 1 85 ? 2.472 6.418 10.755 1.00 98.00 85 LEU A C 1
ATOM 535 O O . LEU A 1 85 ? 2.350 6.562 11.969 1.00 98.00 85 LEU A O 1
ATOM 539 N N . GLY A 1 86 ? 3.659 6.366 10.152 1.00 98.31 86 GLY A N 1
ATOM 540 C CA . GLY A 1 86 ? 4.959 6.464 10.817 1.00 98.31 86 GLY A CA 1
ATOM 541 C C . GLY A 1 86 ? 5.829 5.215 10.642 1.00 98.31 86 GLY A C 1
ATOM 542 O O . GLY A 1 86 ? 5.342 4.114 10.396 1.00 98.31 86 GLY A O 1
ATOM 543 N N . SER A 1 87 ? 7.150 5.375 10.773 1.00 98.38 87 SER A N 1
ATOM 544 C CA . SER A 1 87 ? 8.096 4.254 10.693 1.00 98.38 87 SER A CA 1
ATOM 545 C C . SER A 1 87 ? 7.839 3.225 11.795 1.00 98.38 87 SER A C 1
ATOM 547 O O . SER A 1 87 ? 7.828 3.587 12.971 1.00 98.38 87 SER A O 1
ATOM 549 N N . GLY A 1 88 ? 7.663 1.959 11.416 1.00 97.56 88 GLY A N 1
ATOM 550 C CA . GLY A 1 88 ? 7.348 0.863 12.337 1.00 97.56 88 GLY A CA 1
ATOM 551 C C . GLY A 1 88 ? 5.953 0.934 12.969 1.00 97.56 88 GLY A C 1
ATOM 552 O O . GLY A 1 88 ? 5.668 0.160 13.878 1.00 97.56 88 GLY A O 1
ATOM 553 N N . SER A 1 89 ? 5.093 1.855 12.519 1.00 98.19 89 SER A N 1
ATOM 554 C CA . SER A 1 89 ? 3.706 1.939 12.982 1.00 98.19 89 SER A CA 1
ATOM 555 C C . SER A 1 89 ? 2.945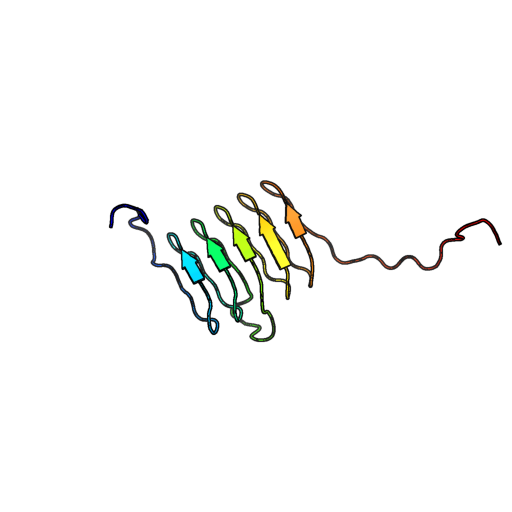 0.676 12.588 1.00 98.19 89 SER A C 1
ATOM 557 O O . SER A 1 89 ? 3.155 0.148 11.499 1.00 98.19 89 SER A O 1
ATOM 559 N N . SER A 1 90 ? 2.061 0.188 13.451 1.00 97.81 90 SER A N 1
ATOM 560 C CA . SER A 1 90 ? 1.253 -1.000 13.183 1.00 97.81 90 SER A CA 1
ATOM 561 C C . SER A 1 90 ? -0.169 -0.796 13.683 1.00 97.81 90 SER A C 1
ATOM 563 O O . SER A 1 90 ? -0.405 -0.084 14.659 1.00 97.81 90 SER A O 1
ATOM 565 N N . THR A 1 91 ? -1.119 -1.423 13.004 1.00 96.00 91 THR A N 1
ATOM 566 C CA . THR A 1 91 ? -2.543 -1.384 13.351 1.00 96.00 91 THR A CA 1
ATOM 567 C C . THR A 1 91 ? -2.957 -2.697 14.004 1.00 96.00 91 THR A C 1
ATOM 569 O O . THR A 1 91 ? -2.426 -3.760 13.686 1.00 96.00 91 THR A O 1
ATOM 572 N N . ALA A 1 92 ? -3.913 -2.627 14.927 1.00 93.81 92 ALA A N 1
ATOM 573 C CA . ALA A 1 92 ? -4.496 -3.792 15.581 1.00 93.81 92 ALA A CA 1
ATOM 574 C C . ALA A 1 92 ? -5.954 -3.972 15.145 1.00 93.81 92 ALA A C 1
ATOM 576 O O . ALA A 1 92 ? -6.593 -3.023 14.686 1.00 93.81 92 ALA A O 1
ATOM 577 N N . ALA A 1 93 ? -6.477 -5.187 15.309 1.00 91.56 93 ALA A N 1
ATOM 578 C CA . ALA A 1 93 ? -7.896 -5.458 15.117 1.00 91.56 93 ALA A CA 1
ATOM 579 C C . ALA A 1 93 ? -8.748 -4.561 16.030 1.00 91.56 93 ALA A C 1
ATOM 581 O 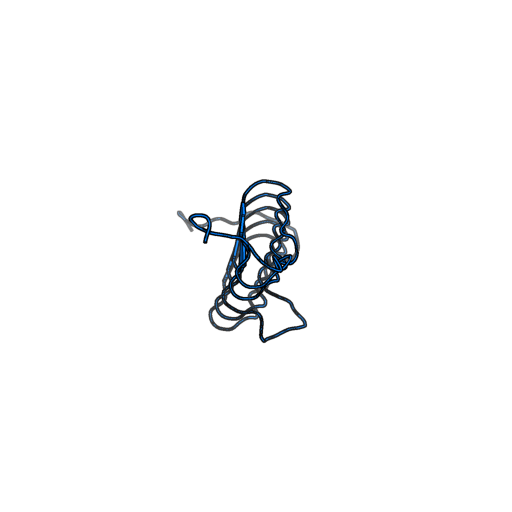O . ALA A 1 93 ? -8.374 -4.279 17.173 1.00 91.56 93 ALA A O 1
ATOM 582 N N . ALA A 1 94 ? -9.902 -4.125 15.525 1.00 87.31 94 ALA A N 1
ATOM 583 C CA . ALA A 1 94 ? -10.834 -3.330 16.307 1.00 87.31 94 ALA A CA 1
ATOM 584 C C . ALA A 1 94 ? -11.346 -4.138 17.510 1.00 87.31 94 ALA A C 1
ATOM 586 O O . ALA A 1 94 ? -11.810 -5.269 17.365 1.00 87.31 94 ALA A O 1
ATOM 587 N N . VAL A 1 95 ? -11.293 -3.536 18.699 1.00 88.12 95 VAL A N 1
ATOM 588 C CA . VAL A 1 95 ? -11.891 -4.107 19.909 1.00 88.12 95 VAL A CA 1
ATOM 589 C C . VAL A 1 95 ? -13.245 -3.445 20.120 1.00 88.12 95 VAL A C 1
ATOM 591 O O . VAL A 1 95 ? -13.322 -2.247 20.394 1.00 88.12 95 VAL A O 1
ATOM 594 N N . ALA A 1 96 ? -14.318 -4.222 19.969 1.00 86.56 96 ALA A N 1
ATOM 595 C CA . ALA A 1 96 ? -15.673 -3.729 20.170 1.00 86.56 96 ALA A CA 1
ATOM 596 C C . ALA A 1 96 ? -15.867 -3.257 21.619 1.00 86.56 96 ALA A C 1
ATOM 598 O O . ALA A 1 96 ? -15.524 -3.959 22.570 1.00 86.56 96 ALA A O 1
ATOM 599 N N . THR A 1 97 ? -16.443 -2.070 21.792 1.00 83.88 97 THR A N 1
ATOM 600 C CA . THR A 1 97 ? -16.845 -1.560 23.106 1.00 83.88 97 THR A CA 1
ATOM 601 C C . THR A 1 97 ? -18.292 -1.978 23.357 1.00 83.88 97 THR A C 1
ATOM 603 O O . THR A 1 97 ? -19.182 -1.595 22.604 1.00 83.88 97 THR A O 1
ATOM 606 N N . THR A 1 98 ? -18.550 -2.769 24.401 1.00 85.81 98 THR A N 1
ATOM 607 C CA . THR A 1 98 ? -19.878 -3.358 24.687 1.00 85.81 98 THR A CA 1
ATOM 608 C C . THR A 1 98 ? -20.927 -2.335 25.150 1.00 85.81 98 THR A C 1
ATOM 610 O O . THR A 1 98 ? -22.093 -2.675 25.331 1.00 85.81 98 THR A O 1
ATOM 613 N N . GLY A 1 99 ? -20.524 -1.081 25.356 1.00 83.00 99 GLY A N 1
ATOM 614 C CA . GLY A 1 99 ? -21.395 0.024 25.731 1.00 83.00 99 GLY A CA 1
ATOM 615 C C . GLY A 1 99 ? -20.595 1.229 26.220 1.00 83.00 99 GLY A C 1
ATOM 616 O O . GLY A 1 99 ? -19.521 1.083 26.800 1.00 83.00 99 GLY A O 1
ATOM 617 N N . GLY A 1 100 ? -21.130 2.422 25.983 1.00 78.50 100 GLY A N 1
ATOM 618 C CA . GLY A 1 100 ? -20.637 3.682 26.527 1.00 78.50 100 GLY A CA 1
ATOM 619 C C . GLY A 1 100 ? -21.819 4.626 26.701 1.00 78.50 100 GLY A C 1
ATOM 620 O O . GLY A 1 100 ? -22.596 4.818 25.770 1.00 78.50 100 GLY A O 1
ATOM 621 N N . THR A 1 101 ? -21.997 5.184 27.895 1.00 80.00 101 THR A N 1
ATOM 622 C CA . THR A 1 101 ? -23.021 6.206 28.134 1.00 80.00 101 THR A CA 1
ATOM 623 C C . THR A 1 101 ? -22.516 7.539 27.597 1.00 80.00 101 THR A C 1
ATOM 625 O O . THR A 1 101 ? -21.569 8.109 28.141 1.00 80.00 101 THR A O 1
ATOM 628 N N . LEU A 1 102 ? -23.142 8.049 26.541 1.00 79.38 102 LEU A N 1
ATOM 629 C CA . LEU A 1 102 ? -22.925 9.407 26.048 1.00 79.38 102 LEU A CA 1
ATOM 630 C C . LEU A 1 102 ? -23.997 10.305 26.677 1.00 79.38 102 LEU A C 1
ATOM 632 O O . LEU A 1 102 ? -25.180 10.016 26.553 1.00 79.38 102 LEU A O 1
ATOM 636 N N . ASN A 1 103 ? -23.592 11.370 27.371 1.00 77.69 103 ASN A N 1
ATOM 637 C CA . ASN A 1 103 ? -24.480 12.310 28.082 1.00 77.69 103 ASN A CA 1
ATOM 638 C C . ASN A 1 103 ? -25.283 11.750 29.280 1.00 77.69 103 ASN A C 1
ATOM 640 O O . ASN A 1 103 ? -26.202 12.412 29.749 1.00 77.69 103 ASN A O 1
ATOM 644 N N . GLY A 1 104 ? -24.889 10.605 29.848 1.00 68.50 104 GLY A N 1
ATOM 645 C CA . GLY A 1 104 ? -25.277 10.226 31.216 1.00 68.50 104 GLY A CA 1
ATOM 646 C C . GLY A 1 104 ? -26.716 9.748 31.447 1.00 68.50 104 GLY A C 1
ATOM 647 O O . GLY A 1 104 ? -27.126 9.689 32.605 1.00 68.50 104 GLY A O 1
ATOM 648 N N . SER A 1 105 ? -27.465 9.369 30.410 1.00 63.38 105 SER A N 1
ATOM 649 C CA . SER A 1 105 ? -28.769 8.702 30.562 1.00 63.38 105 SER A CA 1
ATOM 650 C C . SER A 1 105 ? -29.018 7.696 29.454 1.00 63.38 105 SER A C 1
ATOM 652 O O . SER A 1 105 ? -28.906 8.127 28.284 1.00 63.38 105 SER A O 1
#

Secondary structure (DSSP, 8-state):
--S-----SSPPPEE-STT-EEESTT-EE-SBT-EEESTT-EESBTTBTT-BS-EEESTT-EE-STT-EEESTT-EE-STT-EEESTT-B-------S---STT-